Protein AF-A0A9E1W4Q7-F1 (afdb_monomer_lite)

Radius of gyration: 11.66 Å; chains: 1; bounding box: 35×14×26 Å

Secondary structure (DSSP, 8-state):
-HHHHHHHHTT-S-EEE----TT-S--HHHHHHHHTT-SSEEE--TT---PPPPP-

Sequence (56 aa):
RQAGELAAAAGARRLVLTHFSARYPDASVMGDEASEFHNDVVVAEDLVPVAVPSRA

Structure (mmCIF, N/CA/C/O backbone):
data_AF-A0A9E1W4Q7-F1
#
_entry.id   AF-A0A9E1W4Q7-F1
#
loop_
_atom_site.group_PDB
_atom_site.id
_atom_site.type_symbol
_atom_site.label_atom_id
_atom_site.label_alt_id
_atom_site.label_comp_id
_atom_site.label_asym_id
_atom_site.label_entity_id
_atom_site.label_seq_id
_atom_site.pdbx_PDB_ins_code
_atom_site.Cartn_x
_atom_site.Cartn_y
_atom_site.Cartn_z
_atom_site.occupancy
_atom_site.B_iso_or_equiv
_atom_site.auth_seq_id
_atom_site.auth_comp_id
_atom_site.auth_asym_id
_atom_site.auth_atom_id
_atom_site.pdbx_PDB_model_num
ATOM 1 N N . ARG A 1 1 ? 8.199 1.389 5.787 1.00 95.75 1 ARG A N 1
ATOM 2 C CA . ARG A 1 1 ? 7.944 2.048 7.101 1.00 95.75 1 ARG A CA 1
ATOM 3 C C . ARG A 1 1 ? 6.855 3.138 7.104 1.00 95.75 1 ARG A C 1
ATOM 5 O O . ARG A 1 1 ? 5.788 2.890 7.646 1.00 95.75 1 ARG A O 1
ATOM 12 N N . GLN A 1 2 ? 7.074 4.330 6.520 1.00 98.06 2 GLN A N 1
ATOM 13 C CA . GLN A 1 2 ? 6.193 5.515 6.705 1.00 98.06 2 GLN A CA 1
ATOM 14 C C . GLN A 1 2 ? 4.707 5.270 6.385 1.00 98.06 2 GLN A C 1
ATOM 16 O O . GLN A 1 2 ? 3.827 5.693 7.129 1.00 98.06 2 GLN A O 1
ATOM 21 N N . ALA A 1 3 ? 4.417 4.572 5.285 1.00 98.38 3 ALA A N 1
ATOM 22 C CA . ALA A 1 3 ? 3.045 4.234 4.914 1.00 98.38 3 ALA A CA 1
ATOM 23 C C . ALA A 1 3 ? 2.381 3.275 5.923 1.00 98.38 3 ALA A C 1
ATOM 25 O O . ALA A 1 3 ? 1.192 3.417 6.193 1.00 98.38 3 ALA A O 1
ATOM 26 N N . GLY A 1 4 ? 3.152 2.348 6.507 1.00 98.56 4 GLY A N 1
ATOM 27 C CA . GLY A 1 4 ? 2.693 1.443 7.565 1.00 98.56 4 GLY A CA 1
ATOM 28 C C . GLY A 1 4 ? 2.304 2.200 8.833 1.00 98.56 4 GLY A C 1
ATOM 29 O O . GLY A 1 4 ? 1.192 2.034 9.327 1.00 98.56 4 GLY A O 1
ATOM 30 N N . GLU A 1 5 ? 3.174 3.104 9.297 1.00 98.62 5 GLU A N 1
ATOM 31 C CA . GLU A 1 5 ? 2.901 3.988 10.443 1.00 98.62 5 GLU A CA 1
ATOM 32 C C . GLU A 1 5 ? 1.625 4.818 10.220 1.00 98.62 5 GLU A C 1
ATOM 34 O O . GLU A 1 5 ? 0.759 4.887 11.094 1.00 98.62 5 GLU A O 1
ATOM 39 N N . LEU A 1 6 ? 1.477 5.412 9.029 1.00 98.69 6 LEU A N 1
ATOM 40 C CA . LEU A 1 6 ? 0.312 6.226 8.686 1.00 98.69 6 LEU A CA 1
ATOM 41 C C . LEU A 1 6 ? -0.980 5.402 8.646 1.00 98.69 6 LEU A C 1
ATOM 43 O O . LEU A 1 6 ? -1.998 5.837 9.179 1.00 98.69 6 LEU A O 1
ATOM 47 N N . ALA A 1 7 ? -0.950 4.219 8.028 1.00 98.38 7 ALA A N 1
ATOM 48 C CA . ALA A 1 7 ? -2.111 3.339 7.944 1.00 98.38 7 ALA A CA 1
ATOM 49 C C . ALA A 1 7 ? -2.571 2.875 9.332 1.00 98.38 7 ALA A C 1
ATOM 51 O O . ALA A 1 7 ? -3.769 2.890 9.618 1.00 98.38 7 ALA A O 1
ATOM 52 N N . ALA A 1 8 ? -1.621 2.535 10.208 1.00 98.25 8 ALA A N 1
ATOM 53 C CA . ALA A 1 8 ? -1.906 2.150 11.585 1.00 98.25 8 ALA A CA 1
ATOM 54 C C . ALA A 1 8 ? -2.528 3.309 12.374 1.00 98.25 8 ALA A C 1
ATOM 56 O O . ALA A 1 8 ? -3.573 3.138 13.000 1.00 98.25 8 ALA A O 1
ATOM 57 N N . ALA A 1 9 ? -1.945 4.509 12.280 1.00 98.50 9 ALA A N 1
ATOM 58 C CA . ALA A 1 9 ? -2.471 5.707 12.935 1.00 98.50 9 ALA A CA 1
ATOM 59 C C . ALA A 1 9 ? -3.867 6.105 12.421 1.00 98.50 9 ALA A C 1
ATOM 61 O O . ALA A 1 9 ? -4.694 6.601 13.183 1.00 98.50 9 ALA A O 1
AT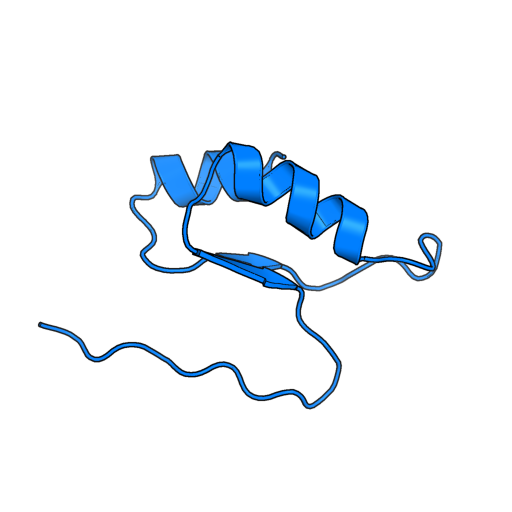OM 62 N N . ALA A 1 10 ? -4.146 5.862 11.140 1.00 98.19 10 ALA A N 1
ATOM 63 C CA . ALA A 1 10 ? -5.445 6.120 10.526 1.00 98.19 10 ALA A CA 1
ATOM 64 C C . ALA A 1 10 ? -6.512 5.058 10.860 1.00 98.19 10 ALA A C 1
ATOM 66 O O . ALA A 1 10 ? -7.671 5.228 10.478 1.00 98.19 10 ALA A O 1
ATOM 67 N N . GLY A 1 11 ? -6.147 3.954 11.525 1.00 96.62 11 GLY A N 1
ATOM 68 C CA . GLY A 1 11 ? -7.054 2.829 11.761 1.00 96.62 11 GLY A CA 1
ATOM 69 C C . GLY A 1 11 ? -7.499 2.144 10.464 1.00 96.62 11 GLY A C 1
ATOM 70 O O . GLY A 1 11 ? -8.624 1.644 10.373 1.00 96.62 11 GLY A O 1
ATOM 71 N N . ALA A 1 12 ? -6.648 2.159 9.433 1.00 96.50 12 ALA A N 1
ATOM 72 C CA . ALA A 1 12 ? -6.938 1.482 8.179 1.00 96.50 12 ALA A CA 1
ATOM 73 C C . ALA A 1 12 ? -7.054 -0.033 8.408 1.00 96.50 12 ALA A C 1
ATOM 75 O O . ALA A 1 12 ? -6.357 -0.616 9.231 1.00 96.50 12 ALA A O 1
ATOM 76 N N . ARG A 1 13 ? -7.955 -0.689 7.667 1.00 95.25 13 ARG A N 1
ATOM 77 C CA . ARG A 1 13 ? -8.098 -2.156 7.733 1.00 95.25 13 ARG A CA 1
ATOM 78 C C . ARG A 1 13 ? -7.068 -2.888 6.869 1.00 95.25 13 ARG A C 1
ATOM 80 O O . ARG A 1 13 ? -6.682 -3.993 7.213 1.00 95.25 13 ARG A O 1
ATOM 87 N N . ARG A 1 14 ? -6.653 -2.277 5.756 1.00 96.19 14 ARG A N 1
ATOM 88 C CA . ARG A 1 14 ? -5.659 -2.786 4.801 1.00 96.19 14 ARG A CA 1
ATOM 89 C C . ARG A 1 14 ? -4.866 -1.617 4.232 1.00 96.19 14 ARG A C 1
ATOM 91 O O . ARG A 1 14 ? -5.460 -0.598 3.876 1.00 96.19 14 ARG A O 1
ATOM 98 N N . LEU A 1 15 ? -3.557 -1.798 4.101 1.00 97.94 15 LEU A N 1
ATOM 99 C CA . LEU A 1 15 ? -2.646 -0.902 3.402 1.00 97.94 15 LEU A CA 1
ATOM 100 C C . LEU A 1 15 ? -2.241 -1.536 2.068 1.00 97.94 15 LEU A C 1
ATOM 102 O O . LEU A 1 15 ? -1.727 -2.648 2.046 1.00 97.94 15 LEU A O 1
ATOM 106 N N . VAL A 1 16 ? -2.436 -0.821 0.960 1.00 97.88 16 VAL A N 1
ATOM 107 C CA . VAL A 1 16 ? -1.911 -1.214 -0.356 1.00 97.88 16 VAL A CA 1
ATOM 108 C C . VAL A 1 16 ? -0.790 -0.250 -0.732 1.00 97.88 16 VAL A C 1
ATOM 110 O O . VAL A 1 16 ? -1.030 0.945 -0.904 1.00 97.88 16 VAL A O 1
ATOM 113 N N . LEU A 1 17 ? 0.434 -0.760 -0.831 1.00 98.00 17 LEU A N 1
ATOM 114 C CA . LEU A 1 17 ? 1.601 -0.018 -1.297 1.00 98.00 17 LEU A CA 1
ATOM 115 C C . LEU A 1 17 ? 1.649 -0.050 -2.821 1.00 98.00 17 LEU A C 1
ATOM 117 O O . LEU A 1 17 ? 1.483 -1.102 -3.428 1.00 98.00 17 LEU A O 1
ATOM 121 N N . THR A 1 18 ? 1.884 1.099 -3.443 1.00 97.12 18 THR A N 1
ATOM 122 C CA . THR A 1 18 ? 1.921 1.244 -4.901 1.00 97.12 18 THR A CA 1
ATOM 123 C C . THR A 1 18 ? 2.826 2.413 -5.291 1.00 97.12 18 THR A C 1
ATOM 125 O O . THR A 1 18 ? 3.432 3.047 -4.427 1.00 97.12 18 THR A O 1
ATOM 128 N N . HIS A 1 19 ? 2.886 2.723 -6.589 1.00 96.06 19 HIS A N 1
ATOM 129 C CA . HIS A 1 19 ? 3.657 3.832 -7.145 1.00 96.06 19 HIS A CA 1
ATOM 130 C C . HIS A 1 19 ? 5.157 3.711 -6.807 1.00 96.06 19 H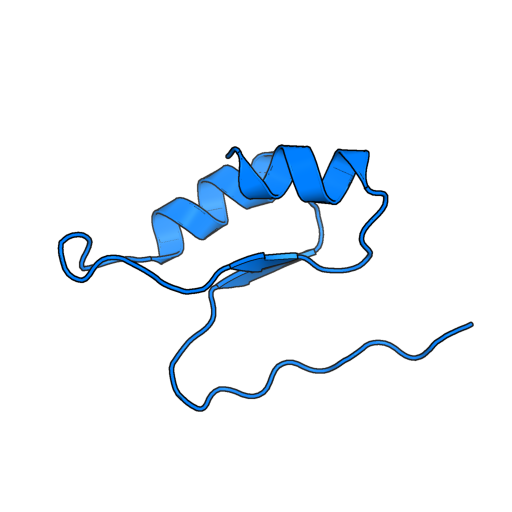IS A C 1
ATOM 132 O O . HIS A 1 19 ? 5.801 4.629 -6.287 1.00 96.06 19 HIS A O 1
ATOM 138 N N . PHE A 1 20 ? 5.719 2.538 -7.101 1.00 94.81 20 PHE A N 1
ATOM 139 C CA . PHE A 1 20 ? 7.130 2.253 -6.874 1.00 94.81 20 PHE A CA 1
ATOM 140 C C . PHE A 1 20 ? 8.016 2.946 -7.909 1.00 94.81 20 PHE A C 1
ATOM 142 O O . PHE A 1 20 ? 7.716 2.996 -9.101 1.00 94.81 20 PHE A O 1
ATOM 149 N N . SER A 1 21 ? 9.145 3.477 -7.447 1.00 93.62 21 SER A N 1
ATOM 150 C CA . SER A 1 21 ? 10.172 3.998 -8.344 1.00 93.62 21 SER A CA 1
ATOM 151 C C . SER A 1 21 ? 10.890 2.839 -9.025 1.00 93.62 21 SER A C 1
ATOM 153 O O . SER A 1 21 ? 11.432 1.977 -8.340 1.00 93.62 21 SER A O 1
ATOM 155 N N . ALA A 1 22 ? 11.009 2.886 -10.354 1.00 92.25 22 ALA A N 1
ATOM 156 C CA . ALA A 1 22 ? 11.753 1.901 -11.148 1.00 92.25 22 ALA A CA 1
ATOM 157 C C . ALA A 1 22 ? 13.250 1.788 -10.778 1.00 92.25 22 ALA A C 1
ATOM 159 O O . ALA A 1 22 ? 13.951 0.912 -11.273 1.00 92.25 22 ALA A O 1
ATOM 160 N N . ARG A 1 23 ? 13.759 2.678 -9.913 1.00 93.44 23 ARG A N 1
ATOM 161 C CA . ARG A 1 23 ? 15.109 2.582 -9.336 1.00 93.44 23 ARG A CA 1
ATOM 162 C C . ARG A 1 23 ? 15.258 1.413 -8.363 1.00 93.44 23 ARG A C 1
ATOM 164 O O . ARG A 1 23 ? 16.384 0.995 -8.115 1.00 93.44 23 ARG A O 1
ATOM 171 N N . TYR A 1 24 ? 14.156 0.925 -7.803 1.00 90.06 24 TYR A N 1
ATOM 172 C CA . TYR A 1 24 ? 14.142 -0.198 -6.878 1.00 90.06 24 TYR A CA 1
ATOM 173 C C . TYR A 1 24 ? 1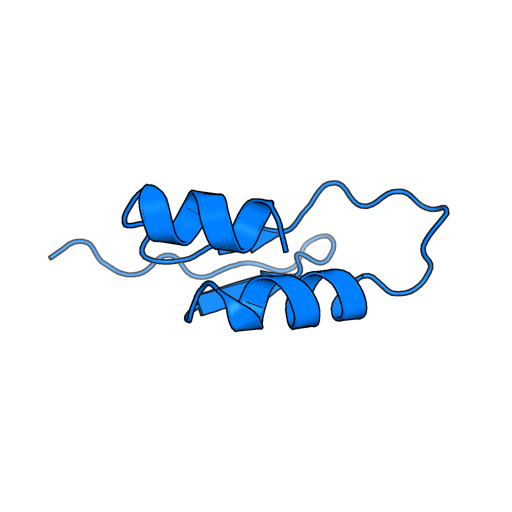3.546 -1.407 -7.602 1.00 90.06 24 TYR A C 1
ATOM 175 O O . TYR A 1 24 ? 12.347 -1.408 -7.873 1.00 90.06 24 TYR A O 1
ATOM 183 N N . PRO A 1 25 ? 14.366 -2.412 -7.960 1.00 88.25 25 PRO A N 1
ATOM 184 C CA . PRO A 1 25 ? 13.902 -3.568 -8.726 1.00 88.25 25 PRO A CA 1
ATOM 185 C C . PRO A 1 25 ? 13.026 -4.512 -7.897 1.00 88.25 25 PRO A C 1
ATOM 187 O O . PRO A 1 25 ? 12.329 -5.347 -8.462 1.00 88.25 25 PRO A O 1
ATOM 190 N N . ASP A 1 26 ? 13.072 -4.380 -6.574 1.00 93.00 26 ASP A N 1
ATOM 191 C CA . ASP A 1 26 ? 12.337 -5.215 -5.643 1.00 93.00 26 ASP A CA 1
ATOM 192 C C . ASP A 1 26 ? 11.513 -4.341 -4.692 1.00 93.00 26 ASP A C 1
ATOM 194 O O . ASP A 1 26 ? 12.050 -3.625 -3.842 1.00 93.00 26 ASP A O 1
ATOM 198 N N . ALA A 1 27 ? 10.193 -4.376 -4.872 1.00 94.00 27 ALA A N 1
ATOM 199 C CA . ALA A 1 27 ? 9.246 -3.649 -4.036 1.00 94.00 27 ALA A CA 1
ATOM 200 C C . ALA A 1 27 ? 8.904 -4.394 -2.733 1.00 94.00 27 ALA A C 1
ATOM 202 O O . ALA A 1 27 ? 8.328 -3.782 -1.829 1.00 94.00 27 ALA A O 1
ATOM 203 N N . SER A 1 28 ? 9.273 -5.678 -2.604 1.00 94.81 28 SER A N 1
ATOM 204 C CA . SER A 1 28 ? 8.959 -6.492 -1.421 1.00 94.81 28 SER A CA 1
ATOM 205 C C . SER A 1 28 ? 9.579 -5.916 -0.148 1.00 94.81 28 SER A C 1
ATOM 207 O O . SER A 1 28 ? 8.899 -5.837 0.870 1.00 94.81 28 SER A O 1
ATOM 209 N N . VAL A 1 29 ? 10.788 -5.349 -0.247 1.00 95.62 29 VAL A N 1
ATOM 210 C CA . VAL A 1 29 ? 11.484 -4.668 0.860 1.00 95.62 29 VAL A CA 1
ATOM 211 C C . VAL A 1 29 ? 10.622 -3.564 1.483 1.00 95.62 29 VAL A C 1
ATOM 213 O O . VAL A 1 29 ? 10.566 -3.413 2.700 1.00 95.62 29 VAL A O 1
ATOM 216 N N . MET A 1 30 ? 9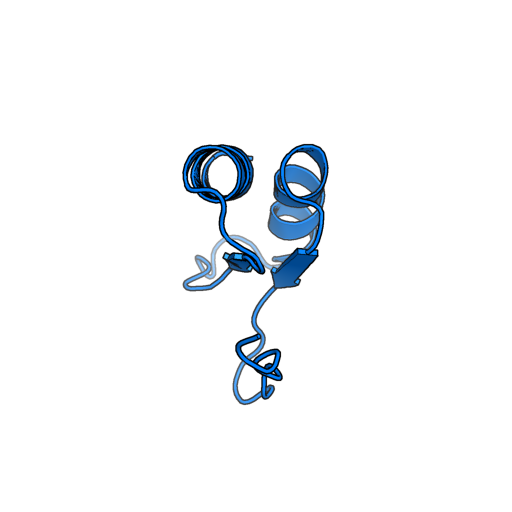.892 -2.797 0.665 1.00 96.62 30 MET A N 1
ATOM 217 C CA . MET A 1 30 ? 9.007 -1.739 1.171 1.00 96.62 30 MET A CA 1
ATOM 218 C C . MET A 1 30 ? 7.778 -2.318 1.885 1.00 96.62 30 MET A C 1
ATOM 220 O O . MET A 1 30 ? 7.260 -1.695 2.817 1.00 96.62 30 MET A O 1
ATOM 224 N N . GLY A 1 31 ? 7.321 -3.494 1.442 1.00 97.56 31 GLY A N 1
ATOM 225 C CA . GLY A 1 31 ? 6.283 -4.291 2.089 1.00 97.56 31 GLY A CA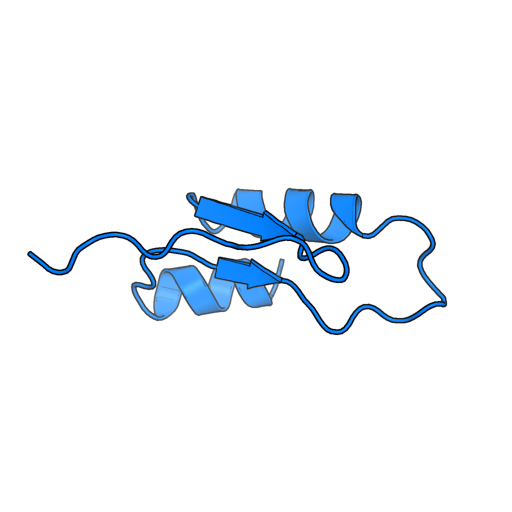 1
ATOM 226 C C . GLY A 1 31 ? 6.720 -4.799 3.456 1.00 97.56 31 GLY A C 1
ATOM 227 O O . GLY A 1 31 ? 5.991 -4.593 4.427 1.00 97.56 31 GLY A O 1
ATOM 228 N N . ASP A 1 32 ? 7.922 -5.365 3.554 1.00 97.88 32 ASP A N 1
ATOM 229 C CA . ASP A 1 32 ? 8.496 -5.854 4.811 1.00 97.88 32 ASP A CA 1
ATOM 230 C C . ASP A 1 32 ? 8.588 -4.722 5.841 1.00 97.88 32 ASP A C 1
ATOM 232 O O . ASP A 1 32 ? 8.015 -4.810 6.927 1.00 97.88 32 ASP A O 1
ATOM 236 N N . GLU A 1 33 ? 9.175 -3.584 5.457 1.00 98.00 33 GLU A N 1
ATOM 237 C CA . GLU A 1 33 ? 9.283 -2.430 6.353 1.00 98.00 33 GLU A CA 1
ATOM 238 C C . GLU A 1 33 ? 7.924 -1.831 6.760 1.00 98.00 33 GLU A C 1
ATOM 240 O O . GLU A 1 33 ? 7.838 -1.071 7.724 1.00 98.00 33 GLU A O 1
ATOM 245 N N . ALA A 1 34 ? 6.875 -1.979 5.946 1.00 98.50 34 ALA A N 1
ATOM 246 C CA . ALA A 1 34 ? 5.540 -1.485 6.292 1.00 98.50 34 ALA A CA 1
ATOM 247 C C . ALA A 1 34 ? 4.794 -2.472 7.198 1.00 98.50 34 ALA A C 1
ATOM 249 O O . ALA A 1 34 ? 4.025 -2.038 8.058 1.00 98.50 34 ALA A O 1
ATOM 250 N N . SER A 1 35 ? 5.053 -3.768 7.026 1.00 98.31 35 SER A N 1
ATOM 251 C CA . SER A 1 35 ? 4.435 -4.855 7.790 1.00 98.31 35 SER A CA 1
ATOM 252 C C . SER A 1 35 ? 4.874 -4.870 9.254 1.00 98.31 35 SER A C 1
ATOM 254 O O . SER A 1 35 ? 4.134 -5.340 10.110 1.00 98.31 35 SER A O 1
ATOM 256 N N . GLU A 1 36 ? 6.020 -4.264 9.574 1.00 98.44 36 GLU A N 1
ATOM 257 C CA . GLU A 1 36 ? 6.426 -3.993 10.962 1.00 98.44 36 GLU A CA 1
ATOM 258 C C . GLU A 1 36 ? 5.439 -3.081 11.721 1.00 98.44 36 GLU A C 1
ATOM 260 O O . GLU A 1 36 ? 5.401 -3.101 12.950 1.00 98.44 36 GLU A O 1
ATOM 265 N N . PHE A 1 37 ? 4.633 -2.283 11.007 1.00 98.44 37 PHE A N 1
ATOM 266 C CA . PHE A 1 37 ? 3.748 -1.268 11.596 1.00 98.44 37 PHE A CA 1
ATOM 267 C C . PHE A 1 37 ? 2.264 -1.501 11.304 1.00 98.44 37 PHE A C 1
ATOM 269 O O . PHE A 1 37 ? 1.416 -0.993 12.034 1.00 98.44 37 PHE A O 1
ATOM 276 N N . HIS A 1 38 ? 1.929 -2.244 10.249 1.00 98.31 38 HIS A N 1
ATOM 277 C CA . HIS A 1 38 ? 0.552 -2.501 9.842 1.00 98.31 38 HIS A CA 1
ATOM 278 C C . HIS A 1 38 ? 0.355 -3.985 9.521 1.00 98.31 38 HIS A C 1
ATOM 280 O O . HIS A 1 38 ? 1.130 -4.567 8.776 1.00 98.31 38 HIS A O 1
ATOM 286 N N . ASN A 1 39 ? -0.704 -4.595 10.055 1.00 96.38 39 ASN A N 1
ATOM 287 C CA . ASN A 1 39 ? -0.866 -6.054 10.006 1.00 96.38 39 ASN A CA 1
ATOM 288 C C . ASN A 1 39 ? -1.301 -6.599 8.633 1.00 96.38 39 ASN A C 1
ATOM 290 O O . ASN A 1 39 ? -1.023 -7.749 8.316 1.00 96.38 39 ASN A O 1
ATOM 294 N N . ASP A 1 40 ? -2.023 -5.805 7.838 1.00 96.88 40 ASP A N 1
ATOM 295 C CA . ASP A 1 40 ? -2.506 -6.203 6.508 1.00 96.88 40 ASP A CA 1
ATOM 296 C C . ASP A 1 40 ? -1.910 -5.260 5.459 1.00 96.88 40 ASP A C 1
ATOM 298 O O . ASP A 1 40 ? -2.416 -4.153 5.243 1.00 96.88 40 ASP A O 1
ATOM 302 N N . VAL A 1 41 ? -0.779 -5.668 4.881 1.00 97.88 41 VAL A N 1
ATOM 303 C CA . VAL A 1 41 ? -0.041 -4.923 3.858 1.00 97.88 41 VAL A CA 1
ATOM 304 C C . VAL A 1 41 ? -0.019 -5.729 2.569 1.00 97.88 41 VAL A C 1
ATOM 306 O O . VAL A 1 41 ? 0.335 -6.903 2.558 1.00 97.88 41 VAL A O 1
ATOM 309 N N . VAL A 1 42 ? -0.362 -5.070 1.467 1.00 97.69 42 VAL A N 1
ATOM 310 C CA . VAL A 1 42 ? -0.269 -5.618 0.115 1.00 97.69 42 VAL A CA 1
ATOM 311 C C . VAL A 1 42 ? 0.701 -4.763 -0.688 1.00 97.69 42 VAL A C 1
ATOM 313 O O . VAL A 1 42 ? 0.512 -3.553 -0.799 1.00 97.69 42 VAL A O 1
ATOM 316 N N . VAL A 1 43 ? 1.722 -5.385 -1.273 1.00 97.56 43 VAL A N 1
ATOM 317 C CA . VAL A 1 43 ? 2.568 -4.764 -2.301 1.00 97.56 43 VAL A CA 1
ATOM 318 C C . VAL A 1 43 ? 1.846 -4.932 -3.635 1.00 97.56 43 VAL A C 1
ATOM 320 O O . VAL A 1 43 ? 1.595 -6.056 -4.057 1.00 97.56 43 VAL A O 1
ATOM 323 N N . ALA A 1 44 ? 1.429 -3.830 -4.258 1.00 97.06 44 ALA A N 1
ATOM 324 C CA . ALA A 1 44 ? 0.677 -3.889 -5.505 1.00 97.06 44 ALA A CA 1
ATOM 325 C C . ALA A 1 44 ? 1.570 -4.324 -6.670 1.00 97.06 44 ALA A C 1
ATOM 327 O O . ALA A 1 44 ? 2.662 -3.791 -6.863 1.00 97.06 44 ALA A O 1
ATOM 328 N N . GLU A 1 45 ? 1.043 -5.227 -7.485 1.00 94.88 45 GLU A N 1
ATOM 329 C CA . GLU A 1 45 ? 1.613 -5.618 -8.768 1.00 94.88 45 GLU A CA 1
ATOM 330 C C . GLU A 1 45 ? 0.664 -5.199 -9.891 1.00 94.88 45 GLU A C 1
ATOM 332 O O . GLU A 1 45 ? -0.558 -5.118 -9.706 1.00 94.88 45 GLU A O 1
ATOM 337 N N . ASP A 1 46 ? 1.227 -4.925 -11.064 1.00 94.44 46 ASP A N 1
ATOM 338 C CA . ASP A 1 46 ? 0.450 -4.485 -12.214 1.00 94.44 46 ASP A CA 1
ATOM 339 C C . ASP A 1 46 ? -0.630 -5.510 -12.562 1.00 94.44 46 ASP A C 1
ATOM 341 O O . ASP A 1 46 ? -0.373 -6.700 -12.738 1.00 94.44 46 ASP A O 1
ATOM 345 N N . LEU A 1 47 ? -1.863 -5.013 -12.681 1.00 96.75 47 LEU A N 1
ATOM 346 C CA . LEU A 1 47 ? -3.055 -5.790 -13.028 1.00 96.75 47 LEU A CA 1
ATOM 347 C C . LEU A 1 47 ? -3.440 -6.885 -12.018 1.00 96.75 47 LEU A C 1
ATOM 349 O O . LEU A 1 47 ? -4.369 -7.647 -12.295 1.00 96.75 47 LEU A O 1
ATOM 353 N N . VAL A 1 48 ? -2.811 -6.941 -10.839 1.00 96.75 48 VAL A N 1
ATOM 354 C CA . VAL A 1 48 ? -3.182 -7.888 -9.782 1.00 96.75 48 VAL A CA 1
ATOM 355 C C . VAL A 1 48 ? -4.351 -7.331 -8.956 1.00 96.75 48 VAL A C 1
ATOM 357 O O . VAL A 1 48 ? -4.224 -6.274 -8.331 1.00 96.75 48 VAL A O 1
ATOM 360 N N . PRO A 1 49 ? -5.516 -8.010 -8.920 1.00 96.38 49 PRO A N 1
ATOM 361 C CA . PRO A 1 49 ? -6.660 -7.546 -8.142 1.00 96.38 49 PRO A CA 1
ATOM 362 C C . PRO A 1 49 ? -6.428 -7.681 -6.634 1.00 96.38 49 PRO A C 1
ATOM 364 O O . PRO A 1 49 ? -5.973 -8.717 -6.154 1.00 96.38 49 PRO A O 1
ATOM 367 N N . VAL A 1 50 ? -6.854 -6.674 -5.866 1.00 95.56 50 VAL A N 1
ATOM 368 C CA . VAL A 1 50 ? -6.850 -6.716 -4.396 1.00 95.56 50 VAL A CA 1
ATOM 369 C C . VAL A 1 50 ? -8.284 -6.809 -3.889 1.00 95.56 50 VAL A C 1
ATOM 371 O O . VAL A 1 50 ? -9.100 -5.917 -4.122 1.00 95.56 50 VAL A O 1
ATOM 374 N N . ALA A 1 51 ? -8.602 -7.889 -3.173 1.00 92.88 51 ALA A N 1
ATOM 375 C CA . ALA A 1 51 ? -9.926 -8.068 -2.587 1.00 92.88 51 ALA A CA 1
ATOM 376 C C . ALA A 1 51 ? -10.221 -6.979 -1.541 1.00 92.88 51 ALA A C 1
ATOM 378 O O . ALA A 1 51 ? -9.368 -6.647 -0.715 1.00 92.88 51 ALA A O 1
ATOM 379 N N . VAL A 1 52 ? -11.447 -6.453 -1.541 1.00 92.75 52 VAL A N 1
ATOM 380 C CA . VAL A 1 52 ? -11.906 -5.481 -0.542 1.00 92.75 52 VAL A CA 1
ATOM 381 C C . VAL A 1 52 ? -12.747 -6.213 0.508 1.00 92.75 52 VAL A C 1
ATOM 383 O O . VAL A 1 52 ? -13.758 -6.815 0.143 1.00 92.75 52 VAL A O 1
ATOM 386 N N . PRO A 1 53 ? -12.370 -6.172 1.801 1.00 83.69 53 PRO A N 1
ATOM 387 C CA . PRO A 1 53 ? -13.166 -6.780 2.862 1.00 83.69 53 PRO A CA 1
ATOM 388 C C . PRO A 1 53 ? -14.568 -6.168 2.936 1.00 83.69 53 PRO A C 1
ATOM 390 O O . PRO A 1 53 ? -14.736 -4.954 2.768 1.00 83.69 53 PRO A O 1
ATOM 393 N N . SER A 1 54 ? -15.574 -6.987 3.251 1.00 88.81 54 SER A N 1
ATOM 394 C CA . SER A 1 54 ? -16.932 -6.496 3.489 1.00 88.81 54 SER A CA 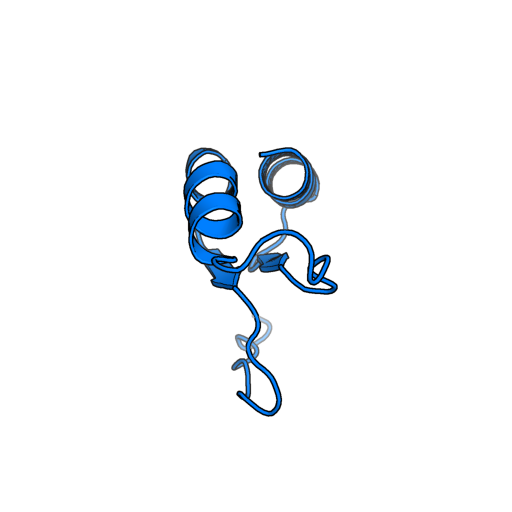1
ATOM 395 C C . SER A 1 54 ? -16.949 -5.431 4.593 1.00 88.81 54 SER A C 1
ATOM 397 O O . SER A 1 54 ? -16.130 -5.413 5.522 1.00 88.81 54 SER A O 1
ATOM 399 N N . ARG A 1 55 ? -17.880 -4.485 4.483 1.00 86.69 55 ARG A N 1
ATOM 400 C CA . ARG A 1 55 ? -18.185 -3.569 5.586 1.00 86.69 55 ARG A CA 1
ATOM 401 C C . ARG A 1 55 ? -19.075 -4.333 6.571 1.00 86.69 55 ARG A C 1
ATOM 403 O O . ARG A 1 55 ? -19.998 -5.007 6.123 1.00 86.69 55 ARG A O 1
ATOM 410 N N . ALA A 1 56 ? -18.717 -4.293 7.851 1.00 76.31 56 ALA A N 1
ATOM 411 C CA . ALA A 1 56 ? -19.600 -4.708 8.936 1.00 76.31 56 ALA A CA 1
ATOM 412 C C . ALA A 1 56 ? -20.506 -3.533 9.314 1.00 76.31 56 ALA A C 1
ATOM 414 O O . ALA A 1 56 ? -20.053 -2.380 9.104 1.00 76.31 56 ALA A O 1
#

pLDDT: mean 95.43, std 4.09, range [76.31, 98.69]

Foldseek 3Di:
DVQLQVCLVVVHPAAEDDDDDPVDVDCVVVQVVSCVRHVHYHDDDPPDDDDDDDDD